Protein AF-A0A8C0U6Q7-F1 (afdb_monomer_lite)

Structure (mmCIF, N/CA/C/O backbone):
data_AF-A0A8C0U6Q7-F1
#
_entry.id   AF-A0A8C0U6Q7-F1
#
loop_
_atom_site.group_PDB
_atom_site.id
_atom_site.type_symbol
_atom_site.label_atom_id
_atom_site.label_alt_id
_atom_site.label_comp_id
_atom_site.label_asym_id
_atom_site.label_entity_id
_atom_site.label_seq_id
_atom_site.pdbx_PDB_ins_code
_atom_site.Cartn_x
_atom_site.Cartn_y
_atom_site.Cartn_z
_atom_site.occupancy
_atom_site.B_iso_or_equiv
_atom_site.auth_seq_id
_atom_site.auth_comp_id
_atom_site.auth_asym_id
_atom_site.auth_atom_id
_atom_site.pdbx_PDB_model_num
ATOM 1 N N . SER A 1 1 ? -6.938 15.040 20.366 1.00 52.75 1 SER A N 1
ATOM 2 C CA . SER A 1 1 ? -7.290 14.081 19.297 1.00 52.75 1 SER A CA 1
ATOM 3 C C . SER A 1 1 ? -6.888 14.577 17.904 1.00 52.75 1 SER A C 1
ATOM 5 O O . SER A 1 1 ? -6.556 13.740 17.079 1.00 52.75 1 SER A O 1
ATOM 7 N N . GLN A 1 2 ? -6.769 15.890 17.654 1.00 34.94 2 GLN A N 1
ATOM 8 C CA . GLN A 1 2 ? -6.375 16.476 16.353 1.00 34.94 2 GLN A CA 1
ATOM 9 C C . GLN A 1 2 ? -5.031 15.993 15.771 1.00 34.94 2 GLN A C 1
ATOM 11 O O . GLN A 1 2 ? -4.875 15.899 14.559 1.00 34.94 2 GLN A O 1
ATOM 16 N N . ARG A 1 3 ? -4.050 15.639 16.613 1.00 39.69 3 ARG A N 1
ATOM 17 C CA . ARG A 1 3 ? -2.706 15.238 16.152 1.00 39.69 3 ARG A CA 1
ATOM 18 C C . ARG A 1 3 ? -2.684 13.880 15.421 1.00 39.69 3 ARG A C 1
ATOM 20 O O . ARG A 1 3 ? -1.823 13.660 14.581 1.00 39.69 3 ARG A O 1
ATOM 27 N N . ARG A 1 4 ? -3.640 12.987 15.723 1.00 43.41 4 ARG A N 1
ATOM 28 C CA . ARG A 1 4 ? -3.780 11.661 15.083 1.00 43.41 4 ARG A CA 1
ATOM 29 C C . ARG A 1 4 ? -4.552 11.736 13.759 1.00 43.41 4 ARG A C 1
ATOM 31 O O . ARG A 1 4 ? -4.280 10.954 12.854 1.00 43.41 4 ARG A O 1
ATOM 38 N N . GLU A 1 5 ? -5.476 12.688 13.639 1.00 42.25 5 GLU A N 1
ATOM 39 C CA . GLU A 1 5 ? -6.229 12.926 12.400 1.00 42.25 5 GLU A CA 1
ATOM 40 C C . GLU A 1 5 ? -5.376 13.630 11.339 1.00 42.25 5 GLU A C 1
ATOM 42 O O . GLU A 1 5 ? -5.400 13.228 10.176 1.00 42.25 5 GLU A O 1
ATOM 47 N N . ASN A 1 6 ? -4.522 14.576 11.752 1.00 41.22 6 ASN A N 1
ATOM 48 C CA . ASN A 1 6 ? -3.572 15.233 10.849 1.00 41.22 6 ASN A CA 1
ATOM 49 C C . ASN A 1 6 ? -2.615 14.242 10.168 1.00 41.22 6 ASN A C 1
ATOM 51 O O . ASN A 1 6 ? -2.338 14.394 8.983 1.00 41.22 6 ASN A O 1
ATOM 55 N N . TRP A 1 7 ? -2.171 13.189 10.866 1.00 42.19 7 TRP A N 1
ATOM 56 C CA . TRP A 1 7 ? -1.271 12.189 10.276 1.00 42.19 7 TRP A CA 1
ATOM 57 C C . TRP A 1 7 ? -1.949 11.352 9.179 1.00 42.19 7 TRP A C 1
ATOM 59 O O . TRP A 1 7 ? -1.367 11.137 8.118 1.00 42.19 7 TRP A O 1
ATOM 69 N N . LYS A 1 8 ? -3.214 10.947 9.381 1.00 43.16 8 LYS A N 1
ATOM 70 C CA . LYS A 1 8 ? -3.999 10.244 8.347 1.00 43.16 8 LYS A CA 1
ATOM 71 C C . LYS A 1 8 ? -4.287 11.129 7.133 1.00 43.16 8 LYS A C 1
ATOM 73 O O . LYS A 1 8 ? -4.365 10.621 6.019 1.00 43.16 8 LYS A O 1
ATOM 78 N N . SER A 1 9 ? -4.443 12.437 7.337 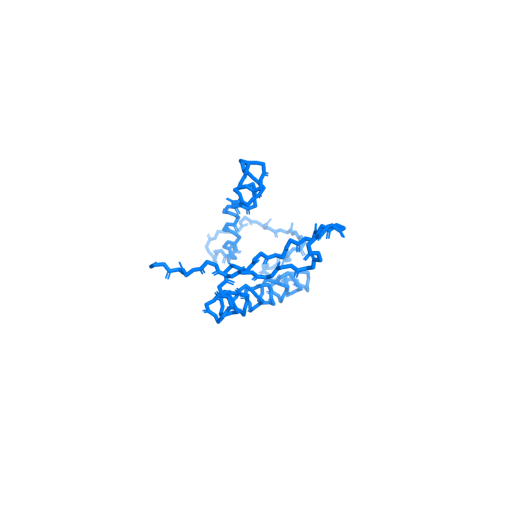1.00 41.97 9 SER A N 1
ATOM 79 C CA . SER A 1 9 ? -4.659 13.385 6.240 1.00 41.97 9 SER A CA 1
ATOM 80 C C . SER A 1 9 ? -3.394 13.626 5.412 1.00 41.97 9 SER A C 1
ATOM 82 O O . SER A 1 9 ? -3.494 13.871 4.215 1.00 41.97 9 SER A O 1
ATOM 84 N N . GLN A 1 10 ? -2.208 13.518 6.017 1.00 44.25 10 GLN A N 1
ATOM 85 C CA . GLN A 1 10 ? -0.927 13.795 5.357 1.00 44.25 10 GLN A CA 1
ATOM 86 C C . GLN A 1 10 ? -0.473 12.670 4.407 1.00 44.25 10 GLN A C 1
ATOM 88 O O . GLN A 1 10 ? 0.344 12.903 3.524 1.00 44.25 10 GLN A O 1
ATOM 93 N N . GLN A 1 11 ? -1.040 11.468 4.554 1.00 45.72 11 GLN A N 1
ATOM 94 C CA . GLN A 1 11 ? -0.817 10.317 3.666 1.00 45.72 11 GLN A CA 1
ATOM 95 C C . GLN A 1 11 ? -1.813 10.257 2.495 1.00 45.72 11 GLN A C 1
ATOM 97 O O . GLN A 1 11 ? -1.601 9.500 1.556 1.00 45.72 11 GLN A O 1
ATOM 102 N N . LYS A 1 12 ? -2.871 11.086 2.489 1.00 43.38 12 LYS A N 1
ATOM 103 C CA . LYS A 1 12 ? -3.772 11.249 1.332 1.00 43.38 12 LYS A CA 1
ATOM 104 C C . LYS A 1 12 ? -3.155 12.151 0.257 1.00 43.38 12 LYS A C 1
ATOM 106 O O . LYS A 1 12 ? -3.836 12.986 -0.335 1.00 43.38 12 LYS A O 1
ATOM 111 N N . GLY A 1 13 ? -1.863 11.988 -0.009 1.00 41.31 13 GLY A N 1
ATOM 112 C CA . GLY A 1 13 ? -1.339 12.374 -1.306 1.00 41.31 13 GLY A CA 1
ATOM 113 C C . GLY A 1 13 ? -2.008 11.450 -2.310 1.00 41.31 13 GLY A C 1
ATOM 114 O O . GLY A 1 13 ? -1.703 10.262 -2.340 1.00 41.31 13 GLY A O 1
ATOM 115 N N . ASN A 1 14 ? -2.966 11.972 -3.072 1.00 47.66 14 ASN A N 1
ATOM 116 C CA . ASN A 1 14 ? -3.539 11.283 -4.218 1.00 47.66 14 ASN A CA 1
ATOM 117 C C . ASN A 1 14 ? -2.460 11.231 -5.306 1.00 47.66 14 ASN A C 1
ATOM 119 O O . ASN A 1 14 ? -2.536 11.931 -6.312 1.00 47.66 14 ASN A O 1
ATOM 123 N N . TYR A 1 15 ? -1.394 10.469 -5.063 1.00 47.31 15 TYR A N 1
ATOM 124 C CA . TYR A 1 15 ? -0.496 10.040 -6.113 1.00 47.31 15 TYR A CA 1
ATOM 125 C C . TYR A 1 15 ? -1.279 9.001 -6.897 1.00 47.31 15 TYR A C 1
ATOM 127 O O . TYR A 1 15 ? -1.105 7.797 -6.729 1.00 47.31 15 TYR A O 1
ATOM 135 N N . SER A 1 16 ? -2.184 9.489 -7.741 1.00 47.88 16 SER A N 1
ATOM 136 C CA . SER A 1 16 ? -2.643 8.761 -8.905 1.00 47.88 16 SER A CA 1
ATOM 137 C C . SER A 1 16 ? -1.405 8.560 -9.775 1.00 47.88 16 SER A C 1
ATOM 139 O O . SER A 1 16 ? -1.194 9.273 -10.753 1.00 47.88 16 SER A O 1
ATOM 141 N N . LEU A 1 17 ? -0.548 7.610 -9.400 1.00 50.66 17 LEU A N 1
ATOM 142 C CA . LEU A 1 17 ? 0.389 6.974 -10.310 1.00 50.66 17 LEU A CA 1
ATOM 143 C C . LEU A 1 17 ? -0.474 6.119 -11.235 1.00 50.66 17 LEU A C 1
ATOM 145 O O . LEU A 1 17 ? -0.492 4.895 -11.169 1.00 50.66 17 LEU A O 1
ATOM 149 N N . LEU A 1 18 ? -1.276 6.803 -12.056 1.00 50.84 18 LEU A N 1
ATOM 150 C CA . LEU A 1 18 ? -1.824 6.213 -13.254 1.00 50.84 18 LEU A CA 1
ATOM 151 C C . LEU A 1 18 ? -0.603 5.689 -14.004 1.00 50.84 18 LEU A C 1
ATOM 153 O O . LEU A 1 18 ? 0.338 6.469 -14.194 1.00 50.84 18 LEU A O 1
ATOM 157 N N . PRO A 1 19 ? -0.570 4.401 -14.381 1.00 53.59 19 PRO A N 1
ATOM 158 C CA . PRO A 1 19 ? 0.495 3.913 -15.231 1.00 53.59 19 PRO A CA 1
ATOM 159 C C . PRO A 1 19 ? 0.487 4.82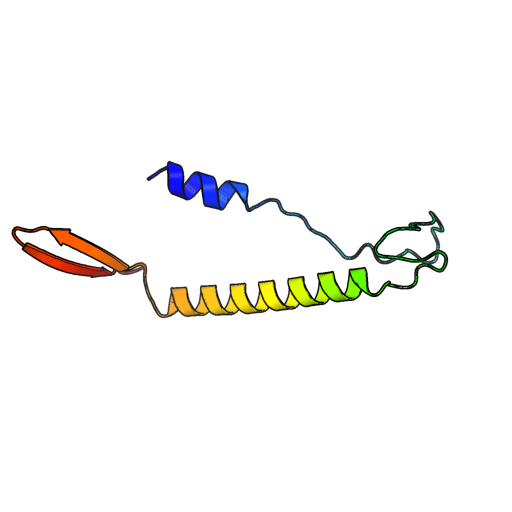2 -16.454 1.00 53.59 19 PRO A C 1
ATOM 161 O O . PRO A 1 19 ? -0.501 4.856 -17.194 1.00 53.59 19 PRO A O 1
ATOM 164 N N . LEU A 1 20 ? 1.536 5.636 -16.605 1.00 56.25 20 LEU A N 1
ATOM 165 C CA . LEU A 1 20 ? 1.759 6.426 -17.805 1.00 56.25 20 LEU A CA 1
ATOM 166 C C . LEU A 1 20 ? 2.030 5.402 -18.899 1.00 56.25 20 LEU A C 1
ATOM 168 O O . LEU A 1 20 ? 3.173 5.028 -19.142 1.00 56.25 20 LEU A O 1
ATOM 172 N N . LYS A 1 21 ? 0.960 4.853 -19.474 1.00 57.03 21 LYS A N 1
ATOM 173 C CA . LYS A 1 21 ? 1.071 3.977 -20.624 1.00 57.03 21 LYS A CA 1
ATOM 174 C C . LYS A 1 21 ? 1.612 4.846 -21.753 1.00 57.03 21 LYS A C 1
ATOM 176 O O . LYS A 1 21 ? 1.021 5.899 -22.009 1.00 57.03 21 LYS A O 1
ATOM 181 N N . PRO A 1 22 ? 2.730 4.461 -22.382 1.00 56.41 22 PRO A N 1
ATOM 182 C CA . PRO A 1 22 ? 3.258 5.227 -23.495 1.00 56.41 22 PRO A CA 1
ATOM 183 C C . PRO A 1 22 ? 2.190 5.302 -24.594 1.00 56.41 22 PRO A C 1
ATOM 185 O O . PRO A 1 22 ? 1.615 4.287 -24.989 1.00 56.41 22 PRO A O 1
ATOM 188 N N . ASP A 1 23 ? 1.882 6.520 -25.035 1.00 59.06 23 ASP A N 1
ATOM 189 C CA . ASP A 1 23 ? 0.994 6.766 -26.169 1.00 59.06 23 ASP A CA 1
ATOM 190 C C . ASP A 1 23 ? 1.733 6.359 -27.457 1.00 59.06 23 ASP A C 1
ATOM 192 O O . ASP A 1 23 ? 2.820 6.889 -27.714 1.00 59.06 23 ASP A O 1
ATOM 196 N N . PRO A 1 24 ? 1.186 5.446 -28.283 1.00 59.09 24 PRO A N 1
ATOM 197 C CA . PRO A 1 24 ? 1.838 5.004 -29.516 1.00 59.09 24 PRO A CA 1
ATOM 198 C C . PRO A 1 24 ? 2.062 6.132 -30.539 1.00 59.09 24 PRO A C 1
ATOM 200 O O . PRO A 1 24 ? 2.890 5.972 -31.432 1.00 59.09 24 PRO A O 1
ATOM 203 N N . ASN A 1 25 ? 1.363 7.267 -30.416 1.00 60.28 25 ASN A N 1
ATOM 204 C CA . ASN A 1 25 ? 1.468 8.413 -31.323 1.00 60.28 25 ASN A CA 1
ATOM 205 C C . ASN A 1 25 ? 2.332 9.563 -30.778 1.00 60.28 25 ASN A C 1
ATOM 207 O O . ASN A 1 25 ? 2.457 10.591 -31.444 1.00 60.28 25 ASN A O 1
ATOM 211 N N . ASN A 1 26 ? 2.918 9.427 -29.584 1.00 55.22 26 ASN A N 1
ATOM 212 C CA . ASN A 1 26 ? 3.642 10.515 -28.930 1.00 55.22 26 ASN A CA 1
ATOM 213 C C . ASN A 1 26 ? 4.986 10.019 -28.367 1.00 55.22 26 ASN A C 1
ATOM 215 O O . ASN A 1 26 ? 5.096 9.596 -27.219 1.00 55.22 26 ASN A O 1
ATOM 219 N N . SER A 1 27 ? 6.034 10.078 -29.193 1.00 54.47 27 SER A N 1
ATOM 220 C CA . SER A 1 27 ? 7.370 9.524 -28.925 1.00 54.47 27 SER A CA 1
ATOM 221 C C . SER A 1 27 ? 8.251 10.393 -28.012 1.00 54.47 27 SER A C 1
ATOM 223 O O . SER A 1 27 ? 9.464 10.488 -28.229 1.00 54.47 27 SER A O 1
ATOM 225 N N . TRP A 1 28 ? 7.686 11.066 -27.005 1.00 52.59 28 TRP A N 1
ATOM 226 C CA . TRP A 1 28 ? 8.508 11.705 -25.973 1.00 52.59 28 TRP A CA 1
ATOM 227 C C . TRP A 1 28 ? 9.165 10.587 -25.164 1.00 52.59 28 TRP A C 1
ATOM 229 O O . TRP A 1 28 ? 8.540 9.979 -24.300 1.00 52.59 28 TRP A O 1
ATOM 239 N N . LYS A 1 29 ? 10.408 10.259 -25.532 1.00 55.03 29 LYS A N 1
ATOM 240 C CA . LYS A 1 29 ? 11.214 9.157 -24.995 1.00 55.03 29 LYS A CA 1
ATOM 241 C C . LYS A 1 29 ? 11.324 9.282 -23.467 1.00 55.03 29 LYS A C 1
ATOM 243 O O . LYS A 1 29 ? 12.201 9.973 -22.955 1.00 55.03 29 LYS A O 1
ATOM 248 N N . LEU A 1 30 ? 10.448 8.599 -22.732 1.00 60.62 30 LEU A N 1
ATOM 249 C CA . LEU A 1 30 ? 10.547 8.387 -21.285 1.00 60.62 30 LEU A CA 1
ATOM 250 C C . LEU A 1 30 ? 11.608 7.310 -21.007 1.00 60.62 30 LEU A C 1
ATOM 252 O O . LEU A 1 30 ? 11.315 6.300 -20.378 1.00 60.62 30 LEU A O 1
ATOM 256 N N . VAL A 1 31 ? 12.842 7.502 -21.494 1.00 63.41 31 VAL A N 1
ATOM 257 C CA . VAL A 1 31 ? 13.963 6.648 -21.079 1.00 63.41 31 VAL A CA 1
ATOM 258 C C . VAL A 1 31 ? 14.201 6.936 -19.606 1.00 63.41 31 VAL A C 1
ATOM 260 O O . VAL A 1 31 ? 14.630 8.029 -19.234 1.00 63.41 31 VAL A O 1
ATOM 263 N N . GLY A 1 32 ? 13.876 5.975 -18.753 1.00 75.69 32 GLY A N 1
ATOM 264 C CA . GLY A 1 32 ? 13.928 6.163 -17.314 1.00 75.69 32 GLY A CA 1
ATOM 265 C C . GLY A 1 32 ? 13.972 4.844 -16.568 1.00 75.69 32 GLY A C 1
ATOM 266 O O . GLY A 1 32 ? 14.066 3.769 -17.147 1.00 75.69 32 GLY A O 1
ATOM 267 N N . ARG A 1 33 ? 13.883 4.916 -15.239 1.00 80.56 33 ARG A N 1
ATOM 268 C CA . ARG A 1 33 ? 13.959 3.727 -14.378 1.00 80.56 33 ARG A CA 1
ATOM 269 C C . ARG A 1 33 ? 12.900 2.668 -14.713 1.00 80.56 33 ARG A C 1
ATOM 271 O O . ARG A 1 33 ? 13.149 1.494 -14.479 1.00 80.56 33 ARG A O 1
ATOM 278 N N . PHE A 1 34 ? 11.751 3.083 -15.242 1.00 82.00 34 PHE A N 1
ATOM 279 C CA . PHE A 1 34 ? 10.555 2.252 -15.411 1.00 82.00 34 PHE A CA 1
ATOM 280 C C . PHE A 1 34 ? 10.261 1.837 -16.858 1.00 82.00 34 PHE A C 1
ATOM 282 O O . PHE A 1 34 ? 9.594 0.828 -17.065 1.00 82.00 34 PHE A O 1
ATOM 289 N N . TYR A 1 35 ? 10.764 2.585 -17.841 1.00 83.62 35 TYR A N 1
ATOM 290 C CA . TYR A 1 35 ? 10.562 2.309 -19.261 1.00 83.62 35 TYR A CA 1
ATOM 291 C C . TYR A 1 35 ? 11.867 2.510 -20.028 1.00 83.62 35 TYR A C 1
ATOM 293 O O . TYR A 1 35 ? 12.612 3.460 -19.764 1.00 83.62 35 TYR A O 1
ATOM 301 N N . ASP A 1 36 ? 12.147 1.600 -20.956 1.00 79.69 36 ASP A N 1
ATOM 302 C CA . ASP A 1 36 ? 13.335 1.658 -21.801 1.00 79.69 36 ASP A CA 1
ATOM 303 C C . ASP A 1 36 ? 13.140 2.556 -23.038 1.00 79.69 36 ASP A C 1
ATOM 305 O O . ASP A 1 36 ? 12.125 3.231 -23.222 1.00 79.69 36 ASP A O 1
ATOM 309 N N . GLU A 1 37 ? 14.144 2.578 -23.912 1.00 80.25 37 GLU A N 1
ATOM 310 C CA . GLU A 1 37 ? 14.133 3.370 -25.142 1.00 80.25 37 GLU A CA 1
ATOM 311 C C . GLU A 1 37 ? 13.083 2.972 -26.182 1.00 80.25 37 GLU A C 1
ATOM 313 O O . GLU A 1 37 ? 12.785 3.788 -27.058 1.00 80.25 37 GLU A O 1
ATOM 318 N N . ASN A 1 38 ? 12.515 1.774 -26.060 1.00 77.38 38 ASN A N 1
ATOM 319 C CA . ASN A 1 38 ? 11.436 1.255 -26.893 1.00 77.38 38 ASN A CA 1
ATOM 320 C C . ASN A 1 38 ? 10.066 1.411 -26.210 1.00 77.38 38 ASN A C 1
ATOM 322 O O . ASN A 1 38 ? 9.052 0.989 -26.764 1.00 77.38 38 ASN A O 1
ATOM 326 N N . GLY A 1 39 ? 10.023 2.004 -25.010 1.00 75.56 39 GLY A N 1
ATOM 327 C CA . GLY A 1 39 ? 8.819 2.085 -24.188 1.00 75.56 39 GLY A CA 1
ATOM 328 C C . GLY A 1 39 ? 8.442 0.751 -23.541 1.00 75.56 39 GLY A C 1
ATOM 329 O O . GLY A 1 39 ? 7.313 0.607 -23.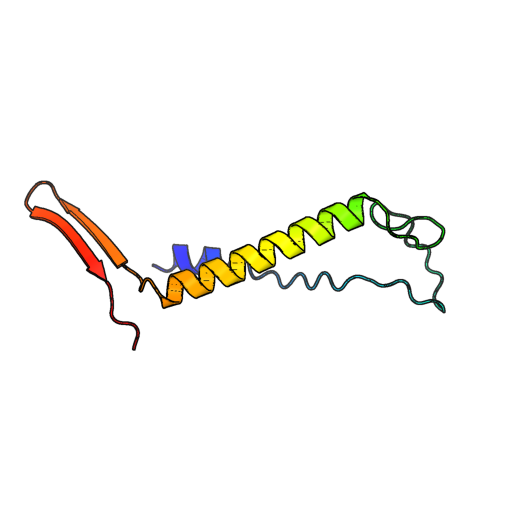069 1.00 75.56 39 GLY A O 1
ATOM 330 N N . ALA A 1 40 ? 9.353 -0.226 -23.511 1.00 82.06 40 ALA A N 1
ATOM 331 C CA . ALA A 1 40 ? 9.111 -1.491 -22.843 1.00 82.06 40 ALA A CA 1
ATOM 332 C C . ALA A 1 40 ? 9.243 -1.316 -21.319 1.00 82.06 40 ALA A C 1
ATOM 334 O O . ALA A 1 40 ? 10.131 -0.592 -20.852 1.00 82.06 40 ALA A O 1
ATOM 335 N N . PRO A 1 41 ? 8.363 -1.955 -20.530 1.00 84.94 41 PRO A N 1
ATOM 336 C CA . PRO A 1 41 ? 8.426 -1.901 -19.078 1.00 84.94 41 PRO A CA 1
ATOM 337 C C . PRO A 1 41 ? 9.705 -2.576 -18.572 1.00 84.94 41 PRO A C 1
ATOM 339 O O . PRO A 1 41 ? 10.059 -3.673 -19.005 1.00 84.94 41 PRO A O 1
ATOM 342 N N . THR A 1 42 ? 10.388 -1.934 -17.629 1.00 88.75 42 THR A N 1
ATOM 343 C CA . THR A 1 42 ? 11.562 -2.511 -16.964 1.00 88.75 42 THR A CA 1
ATOM 344 C C . THR A 1 42 ? 11.148 -3.361 -15.763 1.00 88.75 42 THR A C 1
ATOM 346 O O . THR A 1 42 ? 10.031 -3.259 -15.252 1.00 88.75 42 THR A O 1
ATOM 349 N N . GLU A 1 43 ? 12.075 -4.164 -15.238 1.00 90.31 43 GLU A N 1
ATOM 350 C CA . GLU A 1 43 ? 11.826 -4.937 -14.015 1.00 90.31 43 GLU A CA 1
ATOM 351 C C . GLU A 1 43 ? 11.495 -4.038 -12.813 1.00 90.31 43 GLU A C 1
ATOM 353 O O . GLU A 1 43 ? 10.612 -4.355 -12.025 1.00 90.31 43 GLU A O 1
ATOM 358 N N . ALA A 1 44 ? 12.102 -2.850 -12.730 1.00 87.88 44 ALA A N 1
ATOM 359 C CA . ALA A 1 44 ? 11.800 -1.894 -11.667 1.00 87.88 44 ALA A CA 1
ATOM 360 C C . ALA A 1 44 ? 10.337 -1.415 -11.694 1.00 87.88 44 ALA A C 1
ATOM 362 O O . ALA A 1 44 ? 9.786 -1.084 -10.646 1.00 87.88 44 ALA A O 1
ATOM 363 N N . LEU A 1 45 ? 9.700 -1.356 -12.871 1.00 86.88 45 LEU A N 1
ATOM 364 C CA . LEU A 1 45 ? 8.270 -1.048 -12.957 1.00 86.88 45 LEU A CA 1
ATOM 365 C C . LEU A 1 45 ? 7.438 -2.206 -12.419 1.00 86.88 45 LEU A C 1
ATOM 367 O O . LEU A 1 45 ? 6.525 -1.979 -11.632 1.00 86.88 45 LEU A O 1
ATOM 371 N N . ARG A 1 46 ? 7.803 -3.436 -12.778 1.00 89.06 46 ARG A N 1
ATOM 372 C CA . ARG A 1 46 ? 7.109 -4.647 -12.329 1.00 89.06 46 ARG A CA 1
ATOM 373 C C . ARG A 1 46 ? 7.182 -4.820 -10.814 1.00 89.06 46 ARG A C 1
ATOM 375 O O . ARG A 1 46 ? 6.179 -5.159 -10.196 1.00 89.06 46 ARG A O 1
ATOM 382 N N . GLU A 1 47 ? 8.332 -4.531 -10.209 1.00 91.06 47 GLU A N 1
ATOM 383 C CA . GLU A 1 47 ? 8.499 -4.529 -8.750 1.00 91.06 47 GLU A CA 1
ATOM 384 C C . GLU A 1 47 ? 7.569 -3.515 -8.069 1.00 91.06 47 GLU A C 1
ATOM 386 O O . GLU A 1 47 ? 6.917 -3.832 -7.073 1.00 91.06 47 GLU A O 1
ATOM 391 N N . VAL A 1 48 ? 7.473 -2.298 -8.615 1.00 89.50 48 VAL A N 1
ATOM 392 C CA . VAL A 1 48 ? 6.583 -1.258 -8.081 1.00 89.50 48 VAL A CA 1
ATOM 393 C C . VAL A 1 48 ? 5.117 -1.647 -8.253 1.00 89.50 48 VAL A C 1
ATOM 395 O O . VAL A 1 48 ? 4.341 -1.504 -7.310 1.00 89.50 48 VAL A O 1
ATOM 398 N N . GLU A 1 49 ? 4.731 -2.164 -9.418 1.00 87.31 49 GLU A N 1
ATOM 399 C CA . GLU A 1 49 ? 3.369 -2.642 -9.675 1.00 87.31 49 GLU A CA 1
ATOM 400 C C . GLU A 1 49 ? 2.979 -3.776 -8.717 1.00 87.31 49 GLU A C 1
ATOM 402 O O . GLU A 1 49 ? 1.897 -3.732 -8.130 1.00 87.31 49 GLU A O 1
ATOM 407 N N . ALA A 1 50 ? 3.879 -4.735 -8.475 1.00 91.75 50 ALA A N 1
ATOM 408 C CA . ALA A 1 50 ? 3.662 -5.818 -7.518 1.00 91.75 50 ALA A CA 1
ATOM 409 C C . ALA A 1 50 ? 3.495 -5.300 -6.078 1.00 91.75 50 ALA A C 1
ATOM 411 O O . ALA A 1 50 ? 2.567 -5.707 -5.376 1.00 91.75 50 ALA A O 1
ATOM 412 N N . ALA A 1 51 ? 4.340 -4.357 -5.649 1.00 89.88 51 ALA A N 1
ATOM 413 C CA . ALA A 1 51 ? 4.235 -3.743 -4.326 1.00 89.88 51 ALA A CA 1
ATOM 414 C C . ALA A 1 51 ? 2.923 -2.957 -4.147 1.00 89.88 51 ALA A C 1
ATOM 416 O O . ALA A 1 51 ? 2.326 -2.968 -3.069 1.00 89.88 51 ALA A O 1
ATOM 417 N N . ILE A 1 52 ? 2.443 -2.288 -5.203 1.00 88.56 52 ILE A N 1
ATOM 418 C CA . ILE A 1 52 ? 1.146 -1.599 -5.195 1.00 88.56 52 ILE A CA 1
ATOM 419 C C . ILE A 1 52 ? 0.007 -2.611 -5.058 1.00 88.56 52 ILE A C 1
ATOM 421 O O . ILE A 1 52 ? -0.896 -2.404 -4.247 1.00 88.56 52 ILE A O 1
ATOM 425 N N . GLU A 1 53 ? 0.040 -3.702 -5.823 1.00 90.94 53 GLU A N 1
ATOM 426 C CA . GLU A 1 53 ? -0.984 -4.744 -5.745 1.00 90.94 53 GLU A CA 1
ATOM 427 C C . GLU A 1 53 ? -1.062 -5.348 -4.334 1.00 90.94 53 GLU A C 1
ATOM 429 O O . GLU A 1 53 ? -2.153 -5.505 -3.778 1.00 90.94 53 GLU A O 1
ATOM 434 N N . GLU A 1 54 ? 0.088 -5.631 -3.719 1.00 93.00 54 GLU A N 1
ATOM 435 C CA . GLU A 1 54 ? 0.171 -6.106 -2.337 1.00 93.00 54 GLU A CA 1
ATOM 436 C C . GLU A 1 54 ? -0.398 -5.080 -1.344 1.00 93.00 54 GLU A C 1
ATOM 438 O O . GLU A 1 54 ? -1.223 -5.426 -0.493 1.00 93.00 54 GLU A O 1
ATOM 443 N N . ALA A 1 55 ? -0.030 -3.803 -1.483 1.00 91.00 55 ALA A N 1
ATOM 444 C CA . ALA A 1 55 ? -0.530 -2.736 -0.621 1.00 91.00 55 ALA A CA 1
ATOM 445 C C . ALA A 1 55 ? -2.059 -2.579 -0.714 1.00 91.00 55 ALA A C 1
ATOM 447 O O . ALA A 1 55 ? -2.725 -2.391 0.308 1.00 91.00 55 ALA A O 1
ATOM 448 N N . LEU A 1 56 ? -2.632 -2.698 -1.917 1.00 91.62 56 LEU A N 1
ATOM 449 C CA . LEU A 1 56 ? -4.080 -2.640 -2.132 1.00 91.62 56 LEU A CA 1
ATOM 450 C C . LEU A 1 56 ? -4.802 -3.836 -1.499 1.00 91.62 56 LEU A C 1
ATOM 452 O O . LEU A 1 56 ? -5.835 -3.647 -0.849 1.00 91.62 56 LEU A O 1
ATOM 456 N N . LYS A 1 57 ? -4.249 -5.050 -1.625 1.00 93.62 57 LYS A N 1
ATOM 457 C CA . LYS A 1 57 ? -4.776 -6.243 -0.939 1.00 93.62 57 LYS A CA 1
ATOM 458 C C . LYS A 1 57 ? -4.773 -6.045 0.575 1.00 93.62 57 LYS A C 1
ATOM 460 O O . LYS A 1 57 ? -5.807 -6.218 1.219 1.00 93.62 57 LYS A O 1
ATOM 465 N N . PHE A 1 58 ? -3.657 -5.579 1.133 1.00 92.00 58 PHE A N 1
ATOM 466 C CA . PHE A 1 58 ? -3.544 -5.301 2.563 1.00 92.00 58 PHE A CA 1
ATOM 467 C C . PHE A 1 58 ? -4.528 -4.220 3.033 1.00 92.00 58 PHE A C 1
ATOM 469 O O . PHE A 1 58 ? -5.126 -4.333 4.107 1.00 92.00 58 PHE A O 1
ATOM 476 N N . GLN A 1 59 ? -4.742 -3.172 2.232 1.00 88.69 59 GLN A N 1
ATOM 477 C CA . GLN A 1 59 ? -5.722 -2.133 2.543 1.00 88.69 59 GLN A CA 1
ATOM 478 C C . GLN A 1 59 ? -7.147 -2.699 2.595 1.00 88.69 59 GLN A C 1
ATOM 480 O O . GLN A 1 59 ? -7.885 -2.384 3.532 1.00 88.69 59 GLN A O 1
ATOM 485 N N . ALA A 1 60 ? -7.524 -3.543 1.631 1.00 90.94 60 ALA A N 1
ATOM 486 C CA . ALA A 1 60 ? -8.832 -4.192 1.602 1.00 90.94 60 ALA A CA 1
ATOM 487 C C . ALA A 1 60 ? -9.038 -5.112 2.818 1.00 90.94 60 ALA A C 1
ATOM 489 O O . ALA A 1 60 ? -10.061 -5.016 3.500 1.00 90.94 60 ALA A O 1
ATOM 490 N N . GLU A 1 61 ? -8.041 -5.933 3.158 1.00 92.38 61 GLU A N 1
ATOM 491 C CA . GLU A 1 61 ? -8.069 -6.776 4.359 1.00 92.38 61 GLU A CA 1
ATOM 492 C C . GLU A 1 61 ? -8.160 -5.954 5.651 1.00 92.38 61 GLU A C 1
ATOM 494 O O . GLU A 1 61 ? -8.887 -6.312 6.579 1.00 92.38 61 GLU A O 1
ATOM 499 N N . SER A 1 62 ? -7.427 -4.840 5.732 1.00 88.00 62 SER A N 1
ATOM 500 C CA . SER A 1 62 ? -7.483 -3.927 6.875 1.00 88.00 62 SER A CA 1
ATOM 501 C C . SER A 1 62 ? -8.881 -3.342 7.043 1.00 88.00 62 SER A C 1
ATOM 503 O O . SER A 1 62 ? -9.387 -3.266 8.162 1.00 88.00 62 SER A O 1
ATOM 505 N N . GLU A 1 63 ? -9.525 -2.949 5.945 1.00 87.56 63 GLU A N 1
ATOM 506 C CA . GLU A 1 63 ? -10.876 -2.400 5.983 1.00 87.56 63 GL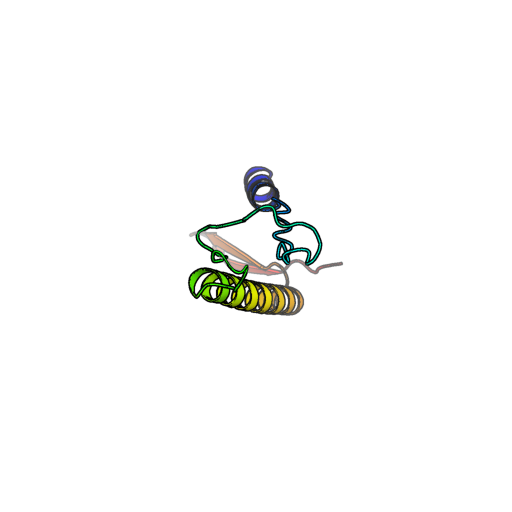U A CA 1
ATOM 507 C C . GLU A 1 63 ? -11.908 -3.457 6.387 1.00 87.56 63 GLU A C 1
ATOM 509 O O . GLU A 1 63 ? -12.747 -3.194 7.247 1.00 87.56 63 GLU A O 1
ATOM 514 N N . GLN A 1 64 ? -11.784 -4.684 5.878 1.00 87.38 64 GLN A N 1
ATOM 515 C CA . GLN A 1 64 ? -12.621 -5.802 6.310 1.00 87.38 64 GLN A CA 1
ATOM 516 C C . GLN A 1 64 ? -12.449 -6.096 7.810 1.00 87.38 64 GLN A C 1
ATOM 518 O O . GLN A 1 64 ? -13.431 -6.262 8.535 1.00 87.38 64 GLN A O 1
ATOM 523 N N . LYS A 1 65 ? -11.210 -6.083 8.314 1.00 85.50 65 LYS A N 1
ATOM 524 C CA . LYS A 1 65 ? -10.929 -6.243 9.749 1.00 85.50 65 LYS A CA 1
ATOM 525 C C . LYS A 1 65 ? -11.539 -5.116 10.579 1.00 85.50 65 LYS A C 1
ATOM 527 O O . LYS A 1 65 ? -12.038 -5.390 11.661 1.00 85.50 65 LYS A O 1
ATOM 532 N N . LYS A 1 66 ? -11.559 -3.870 10.096 1.00 81.94 66 LYS A N 1
ATOM 533 C CA . LYS A 1 66 ? -12.232 -2.759 10.801 1.00 81.94 66 LYS A CA 1
ATOM 534 C C . LYS A 1 66 ? -13.751 -2.914 10.850 1.00 81.94 66 LYS A C 1
ATOM 536 O O . LYS A 1 66 ? -14.359 -2.443 11.805 1.00 81.94 66 LYS A O 1
ATOM 541 N N . GLN A 1 67 ? -14.358 -3.547 9.845 1.00 80.31 67 GLN A N 1
ATOM 542 C CA . GLN A 1 67 ? -15.787 -3.874 9.879 1.00 80.31 67 GLN A CA 1
ATOM 543 C C . GLN A 1 67 ? -16.078 -4.964 10.915 1.00 80.31 67 GLN A C 1
ATOM 545 O O . GLN A 1 67 ? -17.073 -4.891 11.630 1.00 80.31 67 GLN A O 1
ATOM 550 N N . GLN A 1 68 ? -15.195 -5.960 11.025 1.00 82.00 68 GLN A N 1
ATOM 551 C CA . GLN A 1 68 ? -15.338 -7.039 12.002 1.00 82.00 68 GLN A CA 1
ATOM 552 C C . GLN A 1 68 ? -15.025 -6.587 13.437 1.00 82.00 68 GLN A C 1
ATOM 554 O O . GLN A 1 68 ? -15.694 -7.002 14.383 1.00 82.00 68 GLN A O 1
ATOM 559 N N . PHE A 1 69 ? -14.008 -5.744 13.604 1.00 79.12 69 PHE A N 1
ATOM 560 C CA . PHE A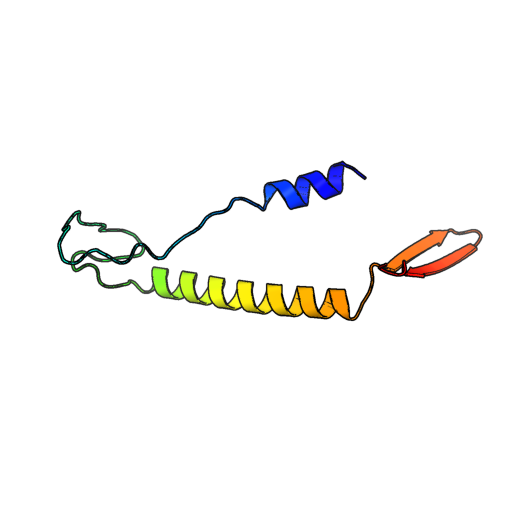 1 69 ? -13.517 -5.281 14.894 1.00 79.12 69 PHE A CA 1
ATOM 561 C C . PHE A 1 69 ? -13.771 -3.778 15.026 1.00 79.12 69 PHE A C 1
ATOM 563 O O . PHE A 1 69 ? -12.976 -2.976 14.520 1.00 79.12 69 PHE A O 1
ATOM 570 N N . PRO A 1 70 ? -14.857 -3.368 15.713 1.00 75.31 70 PRO A N 1
ATOM 571 C CA . PRO A 1 70 ? -15.119 -1.956 15.938 1.00 75.31 70 PRO A CA 1
ATOM 572 C C . PRO A 1 70 ? -13.953 -1.318 16.707 1.00 75.31 70 PRO A C 1
ATOM 574 O O . PRO A 1 70 ? -13.198 -2.017 17.386 1.00 75.31 70 PRO A O 1
ATOM 577 N N . PRO A 1 71 ? -13.791 0.013 16.646 1.00 78.50 71 PRO A N 1
ATOM 578 C CA . PRO A 1 71 ? -12.758 0.706 17.401 1.00 78.50 71 PRO A CA 1
ATOM 579 C C . PRO A 1 71 ? -12.897 0.409 18.904 1.00 78.50 71 PRO A C 1
ATOM 581 O O . PRO A 1 71 ? -13.792 0.910 19.589 1.00 78.50 71 PRO A O 1
ATOM 584 N N . CYS A 1 72 ? -11.990 -0.432 19.401 1.00 83.31 72 CYS A N 1
ATOM 585 C CA . CYS A 1 72 ? -11.862 -0.795 20.802 1.00 83.31 72 CYS A CA 1
ATOM 586 C C . CYS A 1 72 ? -10.729 -0.001 21.446 1.00 83.31 72 CYS A C 1
ATOM 588 O O . CYS A 1 72 ? -9.673 0.213 20.853 1.00 83.31 72 CYS A O 1
ATOM 590 N N . ASN A 1 73 ? -10.949 0.419 22.682 1.00 86.81 73 ASN A N 1
ATOM 591 C CA . ASN A 1 73 ? -9.951 1.039 23.529 1.00 86.81 73 ASN A CA 1
ATOM 592 C C . ASN A 1 73 ? -9.618 0.091 24.682 1.00 86.81 73 ASN A C 1
ATOM 594 O O . ASN A 1 73 ? -10.474 -0.649 25.177 1.00 86.81 73 ASN A O 1
ATOM 598 N N . SER A 1 74 ? -8.372 0.166 25.129 1.00 86.94 74 SER A N 1
ATOM 599 C CA . SER A 1 74 ? -7.880 -0.475 26.342 1.00 86.94 74 SER A CA 1
ATOM 600 C C . SER A 1 74 ? -7.331 0.602 27.271 1.00 86.94 74 SER A C 1
ATOM 602 O O . SER A 1 74 ? -6.471 1.386 26.870 1.00 86.94 74 SER A O 1
ATOM 604 N N . GLU A 1 75 ? -7.814 0.645 28.502 1.00 91.88 75 GLU A N 1
ATOM 605 C CA . GLU A 1 75 ? -7.312 1.508 29.569 1.00 91.88 75 GLU A CA 1
ATOM 606 C C . GLU A 1 75 ? -6.695 0.638 30.654 1.00 91.88 75 GLU A C 1
ATOM 608 O O . GLU A 1 75 ? -7.179 -0.458 30.926 1.00 91.88 75 GLU A O 1
ATOM 613 N N . TRP A 1 76 ? -5.639 1.132 31.293 1.00 94.06 76 TRP A N 1
ATOM 614 C CA . TRP A 1 76 ? -5.080 0.505 32.479 1.00 94.06 76 TRP A CA 1
ATOM 615 C C . TRP A 1 76 ? -4.803 1.556 33.544 1.00 94.06 76 TRP A C 1
ATOM 617 O O . TRP A 1 76 ? -4.326 2.650 33.242 1.00 94.06 76 TRP A O 1
ATOM 627 N N . SER A 1 77 ? -5.079 1.212 34.797 1.00 90.38 77 SER A N 1
ATOM 628 C CA . SER A 1 77 ? -4.644 1.998 35.949 1.00 90.38 77 SER A CA 1
ATOM 629 C C . SER A 1 77 ? -4.267 1.078 37.101 1.00 90.38 77 SER A C 1
ATOM 631 O O . SER A 1 77 ? -4.877 0.025 37.279 1.00 90.38 77 SER A O 1
ATOM 633 N N . SER A 1 78 ? -3.314 1.500 37.931 1.00 91.38 78 SER A N 1
ATOM 634 C CA . SER A 1 78 ? -2.899 0.741 39.116 1.00 91.38 78 SER A CA 1
ATOM 635 C C . SER A 1 78 ? -4.049 0.494 40.101 1.00 91.38 78 SER A C 1
ATOM 637 O O . SER A 1 78 ? -4.084 -0.547 40.745 1.00 91.38 78 SER A O 1
ATOM 639 N N . ALA A 1 79 ? -5.011 1.420 40.185 1.00 92.00 79 ALA A N 1
ATOM 640 C CA . ALA A 1 79 ? -6.155 1.322 41.091 1.00 92.00 79 ALA A CA 1
ATOM 641 C C . ALA A 1 79 ? -7.305 0.441 40.570 1.00 92.00 79 ALA A C 1
ATOM 643 O O . ALA A 1 79 ? -8.039 -0.127 41.373 1.00 92.00 79 ALA A O 1
ATOM 644 N N . LYS A 1 80 ? -7.513 0.356 39.247 1.00 86.75 80 LYS A N 1
ATOM 645 C CA . LYS A 1 80 ? -8.686 -0.322 38.648 1.00 86.75 80 LYS A CA 1
ATOM 646 C C . LYS A 1 80 ? -8.329 -1.506 37.746 1.00 86.75 80 LYS A C 1
ATOM 648 O O . LYS A 1 80 ? -9.230 -2.186 37.266 1.00 86.75 80 LYS A O 1
ATOM 653 N N . GLY A 1 81 ? -7.043 -1.752 37.500 1.00 89.81 81 GLY A N 1
ATOM 654 C CA . GLY A 1 81 ? -6.576 -2.766 36.555 1.00 89.81 81 GLY A CA 1
ATOM 655 C C . GLY A 1 81 ? -6.852 -2.390 35.095 1.00 89.81 81 GLY A C 1
ATOM 656 O O . GLY A 1 81 ? -6.953 -1.207 34.756 1.00 89.81 81 GLY A O 1
ATOM 657 N N . THR A 1 82 ? -6.943 -3.403 34.225 1.00 91.31 82 THR A N 1
ATOM 658 C CA . THR A 1 82 ? -7.206 -3.244 32.783 1.00 91.31 82 THR A CA 1
ATOM 659 C C . THR A 1 82 ? -8.703 -3.199 32.492 1.00 91.31 82 THR A C 1
ATOM 661 O O . THR A 1 82 ? -9.460 -4.048 32.957 1.00 91.31 82 THR A O 1
ATOM 664 N N . ARG A 1 83 ? -9.128 -2.267 31.641 1.00 88.69 83 ARG A N 1
ATOM 665 C CA . ARG A 1 83 ? -10.495 -2.145 31.141 1.00 88.69 83 ARG A CA 1
ATOM 666 C C . ARG A 1 83 ? -10.502 -2.089 29.619 1.00 88.69 83 ARG A C 1
ATOM 668 O O . ARG A 1 83 ? -9.790 -1.287 29.024 1.00 88.69 83 ARG A O 1
ATOM 675 N N . PHE A 1 84 ? -11.367 -2.886 29.000 1.00 86.81 84 PHE A N 1
ATOM 676 C CA . PHE A 1 84 ? -11.598 -2.876 27.556 1.00 86.81 84 PHE A CA 1
ATOM 677 C C . PHE A 1 84 ? -13.013 -2.390 27.255 1.00 86.81 84 PHE A C 1
ATOM 679 O O . PHE A 1 84 ? -13.961 -2.750 27.954 1.00 86.81 84 PHE A O 1
ATOM 686 N N . TRP A 1 85 ? -13.170 -1.569 26.220 1.00 86.88 85 TRP A N 1
ATOM 687 C CA . TRP A 1 85 ? -14.483 -1.212 25.689 1.00 86.88 85 TRP A CA 1
ATOM 688 C C . TRP A 1 85 ? -14.389 -0.925 24.199 1.00 86.88 85 TRP A C 1
ATOM 690 O O . TRP A 1 85 ? -13.409 -0.354 23.731 1.00 86.88 85 TRP A O 1
ATOM 700 N N . CYS A 1 86 ? -15.435 -1.274 23.464 1.00 84.00 86 CYS A N 1
ATOM 701 C CA . CYS A 1 86 ? -15.554 -0.961 22.047 1.00 84.00 86 CYS A CA 1
ATOM 702 C C . CYS A 1 86 ? -16.721 -0.001 21.848 1.00 84.00 86 CYS A C 1
ATOM 704 O O . CYS A 1 86 ? -17.792 -0.200 22.432 1.00 84.00 86 CYS A O 1
ATOM 706 N N . SER A 1 87 ? -16.526 1.071 21.077 1.00 74.50 87 SER A N 1
ATOM 707 C CA . SER A 1 87 ? -17.655 1.921 20.702 1.00 74.50 87 SER A CA 1
ATOM 708 C C . SER A 1 87 ? -18.509 1.192 19.669 1.00 74.50 87 SER A C 1
ATOM 710 O O . SER A 1 87 ? -18.003 0.548 18.753 1.00 74.50 87 SER A O 1
ATOM 712 N N . ARG A 1 88 ? -19.832 1.283 19.819 1.00 66.88 88 ARG A N 1
ATOM 713 C CA . ARG A 1 88 ? -20.761 0.824 18.784 1.00 66.88 88 ARG A CA 1
ATOM 714 C C . ARG A 1 88 ? -20.680 1.825 17.631 1.00 66.88 88 ARG A C 1
ATOM 716 O O . ARG A 1 88 ? -20.959 3.003 17.850 1.00 66.88 88 ARG A O 1
ATOM 723 N N . GLN A 1 89 ? -20.248 1.387 16.450 1.00 59.69 89 GLN A N 1
ATOM 724 C CA . GLN A 1 89 ? -20.424 2.180 15.232 1.00 59.69 89 GLN A CA 1
ATOM 725 C C . GLN A 1 89 ? -21.942 2.302 14.992 1.00 59.69 89 GLN A C 1
ATOM 727 O O . GLN A 1 89 ? -22.649 1.300 15.091 1.00 59.69 89 GLN A O 1
ATOM 732 N N . ARG A 1 90 ? -22.445 3.533 14.831 1.00 49.81 90 ARG A N 1
ATOM 733 C CA . ARG A 1 90 ? -23.836 3.816 14.441 1.00 49.81 90 ARG A CA 1
ATOM 734 C C . ARG A 1 90 ? -23.953 3.793 12.929 1.00 49.81 90 ARG A C 1
ATOM 736 O O . ARG A 1 90 ? -22.980 4.255 12.295 1.00 49.81 90 ARG A O 1
#

Foldseek 3Di:
DVVVVVVVVVVPPPPPVPPPQPDPVDQPQPPDPQAHRVRDGDVSVVVVVVVVVVVVVVVVVVVVVCVVAADKDWDADPVPGIDIDGDDDD

Organism: Cyanistes caeruleus (NCBI:txid156563)

pLDDT: mean 72.87, std 18.46, range [34.94, 94.06]

Sequence (90 aa):
SQRRENWKSQQKGNYSLLPLKPDPNNSWKLVGRFYDENGAPTEALREVEAAIEEALKFQAESEQKKQQFPPCNSEWSSAKGTRFWCSRQR

R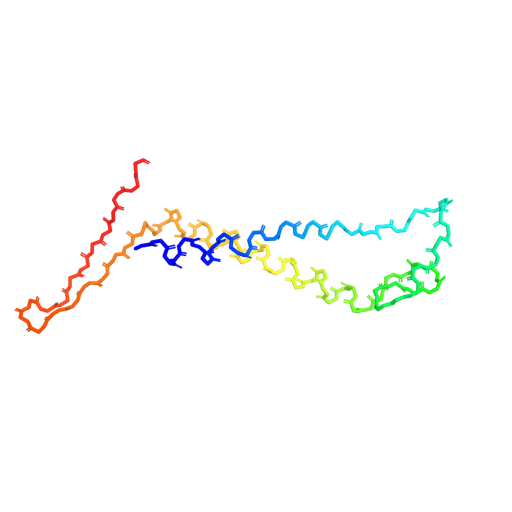adius of gyration: 22.18 Å; chains: 1; bounding box: 38×24×72 Å

Secondary structure (DSSP, 8-state):
-HHHHHHHHHT---------PPPTT------SSSB-TTSPBPHHHHHHHHHHHHHHHHHHHHHHHHHHS--EEEEEETTTEEEEEEPPP-